Protein AF-A0A7J6SBR3-F1 (afdb_monomer)

Sequence (135 aa):
MSSLPPLPTVKEYKPTSDDLAEADQVISQAAEVPEFWAKKYEKDAVKNWDLFYKRNKTNFFKDRHYLVTEFGEVARSDSFLGSKETGLLVEIGCGVGNAVIPLAEACPNLSILATDCSSVAIGLLDERLKTEETS

Nearest PDB structures (foldseek):
  7ezg-assembly1_A  TM=7.481E-01  e=5.212E-06  Homo sapiens
  9fce-assembly1_A  TM=8.071E-01  e=7.798E-02  Streptomyces sp.
  5koc-assembly1_B  TM=5.001E-01  e=3.614E-02  Thalictrum flavum subsp. glaucum
  4kib-assembly1_A  TM=5.529E-01  e=2.982E-02  Streptomyces hygroscopicus
  5kn4-assembly1_B  TM=4.513E-01  e=3.614E-02  Thalictrum flavum subsp. glaucum

Radius of gyration: 19.78 Å; Cα contacts (8 Å, |Δi|>4): 115; chains: 1; bounding box: 45×39×49 Å

pLDDT: mean 84.33, std 17.03, range [36.69, 98.56]

Secondary structure (DSSP, 8-state):
-PPPPP----------HHHHHHHHHHHHHSPPPPHHHHHHHHHTHHHHHHHHHHHHTTSSSPP-THHHHHHHHHHH-TTTTTSSPPPEEEEES-TT-TTHHHHHHH-TT-EEEEE-S-HHHHHHHHHHHHHHTT-

Foldseek 3Di:
DDDDDPQPPPPPDDDDPVNVVVVVVVVVPDDDDPPVVVVVCVVCVQVVLQVVCVVQPPNPDAQPLCCCVNCVCVQADPPVVPHVAAAEAEAEQCFLPSDPVSSCVSRVSHHYHYDYSHPSRVVSNVVVVVVVVVD

Solvent-accessible surface area (backbone atoms only — not comparable to full-atom values): 8121 Å² total; per-residue (Å²): 134,81,79,77,78,80,73,81,74,82,70,83,82,73,83,48,73,66,56,49,52,51,50,52,53,54,57,73,70,52,81,78,71,55,67,70,56,48,54,46,49,63,74,41,38,54,61,52,47,29,53,46,31,71,72,46,59,78,73,74,66,73,69,43,56,65,51,45,71,78,41,36,60,71,50,62,36,53,71,79,72,76,40,97,60,63,53,78,48,75,39,79,68,35,48,58,30,39,54,58,50,52,40,44,75,74,20,80,64,41,43,75,51,74,39,55,83,23,67,50,22,47,53,52,25,58,52,51,58,58,56,60,76,76,108

Structure (mmCIF, N/CA/C/O backbone):
data_AF-A0A7J6SBR3-F1
#
_entry.id   AF-A0A7J6SBR3-F1
#
loop_
_atom_site.group_PDB
_atom_site.id
_atom_site.type_symbol
_atom_site.label_atom_id
_atom_site.label_alt_id
_atom_site.label_comp_id
_atom_site.label_asym_id
_atom_site.label_entity_id
_atom_site.label_seq_id
_atom_site.pdbx_PDB_ins_code
_atom_site.Cartn_x
_atom_site.Cartn_y
_atom_site.Cartn_z
_atom_site.occupancy
_atom_site.B_iso_or_equiv
_atom_site.auth_seq_id
_atom_site.auth_comp_id
_atom_site.auth_asym_id
_atom_site.auth_atom_id
_atom_site.pdbx_PDB_model_num
ATOM 1 N N . MET A 1 1 ? 29.068 3.684 -27.018 1.00 36.69 1 MET A N 1
ATOM 2 C CA . MET A 1 1 ? 28.463 3.484 -25.686 1.00 36.69 1 MET A CA 1
ATOM 3 C C . MET A 1 1 ? 28.367 4.855 -25.043 1.00 36.69 1 MET A C 1
ATOM 5 O O . MET A 1 1 ? 29.404 5.393 -24.680 1.00 36.69 1 MET A O 1
ATOM 9 N N . SER A 1 2 ? 27.189 5.485 -25.048 1.00 41.78 2 SER A N 1
ATOM 10 C CA . SER A 1 2 ? 27.019 6.765 -24.349 1.00 41.78 2 SER A CA 1
ATOM 11 C C . SER A 1 2 ? 26.812 6.449 -22.870 1.00 41.78 2 SER A C 1
ATOM 13 O O . SER A 1 2 ? 26.051 5.542 -22.538 1.00 41.78 2 SER A O 1
ATOM 15 N N . SER A 1 3 ? 27.546 7.130 -21.993 1.00 48.41 3 SER A N 1
ATOM 16 C CA . SER A 1 3 ? 27.340 7.025 -20.551 1.00 48.41 3 SER A CA 1
ATOM 17 C C . SER A 1 3 ? 25.918 7.464 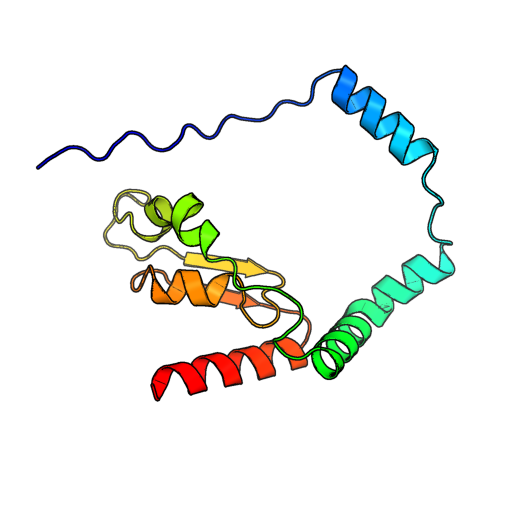-20.221 1.00 48.41 3 SER A C 1
ATOM 19 O O . SER A 1 3 ? 25.457 8.479 -20.752 1.00 48.41 3 SER A O 1
ATOM 21 N N . LEU A 1 4 ? 25.238 6.704 -19.363 1.00 46.06 4 LEU A N 1
ATOM 22 C CA . LEU A 1 4 ? 23.960 7.119 -18.797 1.00 46.06 4 LEU A CA 1
ATOM 23 C C . LEU A 1 4 ? 24.137 8.462 -18.066 1.00 46.06 4 LEU A C 1
ATOM 25 O O . LEU A 1 4 ? 25.221 8.721 -17.525 1.00 46.06 4 LEU A O 1
ATOM 29 N N . PRO A 1 5 ? 23.117 9.335 -18.079 1.00 49.31 5 PRO A N 1
ATOM 30 C CA . PRO A 1 5 ? 23.143 10.541 -17.267 1.00 49.31 5 PRO A CA 1
ATOM 31 C C . PRO A 1 5 ? 23.323 10.166 -15.785 1.00 49.31 5 PRO A C 1
ATOM 33 O O . PRO A 1 5 ? 22.902 9.087 -15.367 1.00 49.31 5 PRO A O 1
ATOM 36 N N . PRO A 1 6 ? 23.982 11.016 -14.981 1.00 55.84 6 PRO A N 1
ATOM 37 C CA . PRO A 1 6 ? 24.075 10.784 -13.547 1.00 55.84 6 PRO A CA 1
ATOM 38 C C . PRO A 1 6 ? 22.664 10.715 -12.955 1.00 55.84 6 PRO A C 1
ATOM 40 O O . PRO A 1 6 ? 21.833 11.569 -13.272 1.00 55.84 6 PRO A O 1
ATOM 43 N N . LEU A 1 7 ? 22.426 9.709 -12.103 1.00 53.72 7 LEU A N 1
ATOM 44 C CA . LEU A 1 7 ? 21.180 9.541 -11.349 1.00 53.72 7 LEU A CA 1
ATOM 45 C C . LEU A 1 7 ? 20.727 10.900 -10.788 1.00 53.72 7 LEU A C 1
ATOM 47 O O . LEU A 1 7 ? 21.586 11.655 -10.300 1.00 53.72 7 LEU A O 1
ATOM 51 N N . PRO A 1 8 ? 19.417 11.225 -10.808 1.00 56.69 8 PRO A N 1
ATOM 52 C CA . PRO A 1 8 ? 18.922 12.392 -10.097 1.00 56.69 8 PRO A CA 1
ATOM 53 C C . PRO A 1 8 ? 19.438 12.300 -8.666 1.00 56.69 8 PRO A C 1
ATOM 55 O O 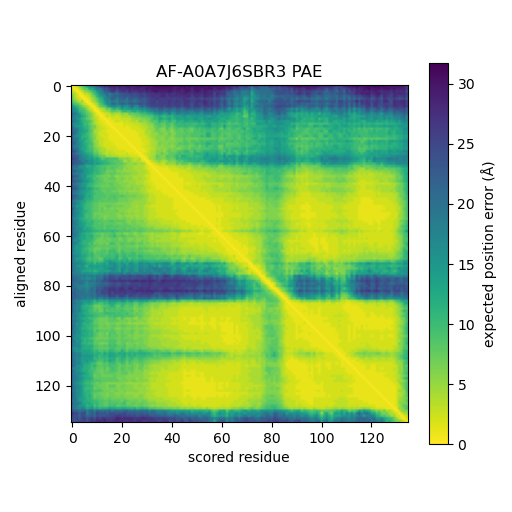. PRO A 1 8 ? 19.237 11.304 -7.970 1.00 56.69 8 PRO A O 1
ATOM 58 N N . THR A 1 9 ? 20.219 13.303 -8.268 1.00 56.56 9 THR A N 1
ATOM 59 C CA . THR A 1 9 ? 20.864 13.316 -6.961 1.00 56.56 9 THR A CA 1
ATOM 60 C C . THR A 1 9 ? 19.747 13.271 -5.936 1.00 56.56 9 THR A C 1
ATOM 62 O O . THR A 1 9 ? 19.023 14.256 -5.799 1.00 56.56 9 THR A O 1
ATOM 65 N N . VAL A 1 10 ? 19.573 12.132 -5.262 1.00 58.50 10 VAL A N 1
ATOM 66 C CA . VAL A 1 10 ? 18.684 12.034 -4.107 1.00 58.50 10 VAL A CA 1
ATOM 67 C C . VAL A 1 10 ? 19.168 13.105 -3.142 1.00 58.50 10 VAL A C 1
ATOM 69 O O . VAL A 1 10 ? 20.235 12.987 -2.537 1.00 58.50 10 VAL A O 1
ATOM 72 N N . LYS A 1 11 ? 18.441 14.220 -3.087 1.00 65.88 11 LYS A N 1
ATOM 73 C CA . LYS A 1 11 ? 18.750 15.297 -2.161 1.00 65.88 11 LYS A CA 1
ATOM 74 C C . LYS A 1 11 ? 18.223 14.826 -0.827 1.00 65.88 11 LYS A C 1
ATOM 76 O O . LYS A 1 11 ? 17.014 14.734 -0.640 1.00 65.88 11 LYS A O 1
ATOM 81 N N . GLU A 1 12 ? 19.142 14.484 0.066 1.00 72.12 12 GLU A N 1
ATOM 82 C CA . GLU A 1 12 ? 18.813 14.249 1.463 1.00 72.12 12 GLU A CA 1
ATOM 83 C C . GLU A 1 12 ? 18.057 15.484 1.974 1.00 72.12 12 GLU A C 1
ATOM 85 O O . GLU A 1 12 ? 18.624 16.576 2.071 1.00 72.12 12 GLU A O 1
ATOM 90 N N . TYR A 1 13 ? 16.756 15.333 2.218 1.00 83.25 13 TYR A N 1
ATOM 91 C CA . TYR A 1 13 ? 15.951 16.402 2.786 1.00 83.25 13 TYR A CA 1
ATOM 92 C C . TYR A 1 13 ? 16.239 16.471 4.280 1.00 83.25 13 TYR A C 1
ATOM 94 O O . TYR A 1 13 ? 15.970 15.519 5.014 1.00 83.25 13 TYR A O 1
ATOM 102 N N . LYS A 1 14 ? 16.798 17.596 4.724 1.00 89.19 14 LYS A N 1
ATOM 103 C CA . LYS A 1 14 ? 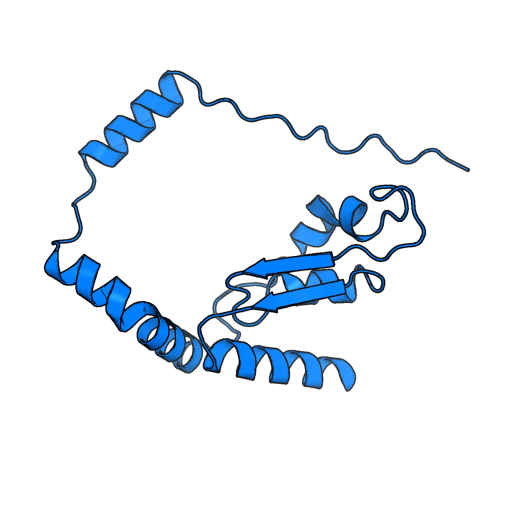17.000 17.889 6.142 1.00 89.19 14 LYS A CA 1
ATOM 104 C C . LYS A 1 14 ? 15.970 18.933 6.548 1.00 89.19 14 LYS A C 1
ATOM 106 O O . LYS A 1 14 ? 16.070 20.051 6.041 1.00 89.19 14 LYS A O 1
ATOM 111 N N . PRO A 1 15 ? 15.004 18.583 7.416 1.00 91.62 15 PRO A N 1
ATOM 112 C CA . PRO A 1 15 ? 14.049 19.550 7.935 1.00 91.62 15 PRO A CA 1
ATOM 113 C C . PRO A 1 15 ? 14.786 20.740 8.552 1.00 91.62 15 PRO A C 1
ATOM 115 O O . PRO A 1 15 ? 15.755 20.568 9.298 1.00 91.62 15 PRO A O 1
ATOM 118 N N . THR A 1 16 ? 14.341 21.942 8.215 1.00 96.12 16 THR A N 1
ATOM 119 C CA . THR A 1 16 ? 14.801 23.192 8.819 1.00 96.12 16 THR A CA 1
ATOM 120 C C . THR A 1 16 ? 14.166 23.395 10.197 1.00 96.12 16 THR A C 1
ATOM 122 O O . THR A 1 16 ? 13.235 22.689 10.582 1.00 96.12 16 THR A O 1
ATOM 125 N N . SER A 1 17 ? 14.652 24.378 10.958 1.00 95.50 17 SER A N 1
ATOM 126 C CA . SER A 1 17 ? 14.006 24.781 12.216 1.00 95.50 17 SER A CA 1
ATOM 127 C C . SER A 1 17 ? 12.558 25.219 12.014 1.00 95.50 17 SER A C 1
ATOM 129 O O . SER A 1 17 ? 11.721 24.962 12.873 1.00 95.50 17 SER A O 1
ATOM 131 N N . ASP A 1 18 ? 12.279 25.859 10.881 1.00 96.38 18 ASP A N 1
ATOM 132 C CA . ASP A 1 18 ? 10.959 26.391 10.566 1.00 96.38 18 ASP A CA 1
ATOM 133 C C . ASP A 1 18 ? 10.000 25.246 10.219 1.00 96.38 18 ASP A C 1
ATOM 135 O O . ASP A 1 18 ? 8.885 25.224 10.734 1.00 96.38 18 ASP A O 1
ATOM 139 N N . ASP A 1 19 ? 10.466 24.233 9.474 1.00 95.44 19 ASP A N 1
ATOM 140 C CA . ASP A 1 19 ? 9.689 23.012 9.201 1.00 95.44 19 ASP A CA 1
ATOM 141 C C . ASP A 1 19 ? 9.310 22.278 10.494 1.00 95.44 19 ASP A C 1
ATOM 143 O O . ASP A 1 19 ? 8.194 21.779 10.637 1.00 95.44 19 ASP A O 1
ATOM 147 N N . LEU A 1 20 ? 10.245 22.202 11.449 1.00 95.56 20 LEU A N 1
ATOM 148 C CA . LEU A 1 20 ? 10.003 21.568 12.746 1.00 95.56 20 LEU A CA 1
ATOM 149 C C . LEU A 1 20 ? 9.006 22.377 13.585 1.00 95.56 20 LEU A C 1
ATOM 151 O O . LEU A 1 20 ? 8.093 21.798 14.167 1.00 95.56 20 LEU A O 1
ATOM 155 N N . ALA A 1 21 ? 9.142 23.706 13.608 1.00 96.25 21 ALA A N 1
ATOM 156 C CA . ALA A 1 21 ? 8.223 24.581 14.328 1.00 96.25 21 ALA A CA 1
ATOM 157 C C . ALA A 1 21 ? 6.799 24.530 13.747 1.00 96.25 21 ALA A C 1
ATOM 159 O O . ALA A 1 21 ? 5.825 24.505 14.502 1.00 96.25 21 ALA A O 1
ATOM 160 N N . GLU A 1 22 ? 6.668 24.478 12.418 1.00 95.56 22 GLU A N 1
ATOM 161 C CA . GLU A 1 22 ? 5.380 24.303 11.744 1.00 95.56 22 GLU A CA 1
ATOM 162 C C . GLU A 1 22 ? 4.767 22.933 12.069 1.00 95.56 22 GLU A C 1
ATOM 164 O O . GLU A 1 22 ? 3.589 22.855 12.431 1.00 95.56 22 GLU A O 1
ATOM 169 N N . ALA A 1 23 ? 5.564 21.860 12.019 1.00 92.81 23 ALA A N 1
ATOM 170 C CA . ALA A 1 23 ? 5.110 20.520 12.381 1.00 92.81 23 ALA A CA 1
ATOM 171 C C . ALA A 1 23 ? 4.605 20.459 13.832 1.00 92.81 23 ALA A C 1
ATOM 173 O O . ALA A 1 23 ? 3.506 19.954 14.074 1.00 92.81 23 ALA A O 1
ATOM 174 N N . ASP A 1 24 ? 5.349 21.029 14.783 1.00 94.69 24 ASP A N 1
ATOM 175 C CA . ASP A 1 24 ? 4.952 21.096 16.193 1.00 94.69 24 ASP A CA 1
ATOM 176 C C . ASP A 1 24 ? 3.654 21.892 16.380 1.00 94.69 24 ASP A C 1
ATOM 178 O O . ASP A 1 24 ? 2.759 21.471 17.121 1.00 94.69 24 ASP A O 1
ATOM 182 N N . GLN A 1 25 ? 3.504 23.017 15.672 1.00 94.94 25 GLN A N 1
ATOM 183 C CA . GLN A 1 25 ? 2.280 23.812 15.713 1.00 94.94 25 GLN A CA 1
ATOM 184 C C . GLN A 1 25 ? 1.074 23.001 15.217 1.00 94.94 25 GLN A C 1
ATOM 186 O O . GLN A 1 25 ? 0.039 22.987 15.887 1.00 94.94 25 GLN A O 1
ATOM 191 N N . VAL A 1 26 ? 1.203 22.294 14.092 1.00 92.81 26 VAL A N 1
ATOM 192 C CA . VAL A 1 26 ? 0.133 21.448 13.537 1.00 92.81 26 VAL A CA 1
ATOM 193 C C . VAL A 1 26 ? -0.217 20.303 14.489 1.00 92.81 26 VAL A C 1
ATOM 195 O O . VAL A 1 26 ? -1.397 20.076 14.760 1.00 92.81 26 VAL A O 1
ATOM 198 N N . ILE A 1 27 ? 0.788 19.616 15.042 1.00 92.06 27 ILE A N 1
ATOM 199 C CA . ILE A 1 27 ? 0.589 18.509 15.989 1.00 92.06 27 ILE A CA 1
ATOM 200 C C . ILE A 1 27 ? -0.128 19.002 17.249 1.00 92.06 27 ILE A C 1
ATOM 202 O O . ILE A 1 27 ? -1.073 18.361 17.698 1.00 92.06 27 ILE A O 1
ATOM 206 N N . SER A 1 28 ? 0.254 20.168 17.781 1.00 90.25 28 SER A N 1
ATOM 207 C CA . SER A 1 28 ? -0.358 20.732 18.994 1.00 90.25 28 SER A CA 1
ATOM 208 C C . SER A 1 28 ? -1.845 21.076 18.843 1.00 90.25 28 SER A C 1
ATOM 210 O O . SER A 1 28 ? -2.572 21.140 19.833 1.00 90.25 28 SER A O 1
ATOM 212 N N . GLN A 1 29 ? -2.304 21.302 17.608 1.00 90.81 29 GLN A N 1
ATOM 213 C CA . GLN A 1 29 ? -3.696 21.625 17.289 1.00 90.81 29 GLN A CA 1
ATOM 214 C C . GLN A 1 29 ? -4.508 20.399 16.857 1.00 90.81 29 GLN A C 1
ATOM 216 O O . GLN A 1 29 ? -5.733 20.487 16.726 1.00 90.81 29 GLN A O 1
ATOM 221 N N . ALA A 1 30 ? -3.852 19.264 16.617 1.00 85.38 30 ALA A N 1
ATOM 222 C CA . ALA A 1 30 ? -4.522 18.051 16.192 1.00 85.38 30 ALA A CA 1
ATOM 223 C C . ALA A 1 30 ? -5.340 17.467 17.350 1.00 85.38 30 ALA A C 1
ATOM 225 O O . ALA A 1 30 ? -4.841 17.243 18.451 1.00 85.38 30 ALA A O 1
ATOM 226 N N . ALA A 1 31 ? -6.618 17.187 17.095 1.00 86.88 31 ALA A N 1
ATOM 227 C CA . ALA A 1 31 ? -7.423 16.427 18.037 1.00 86.88 31 ALA A CA 1
ATOM 228 C C . ALA A 1 31 ? -6.898 14.987 18.096 1.00 86.88 31 ALA A C 1
ATOM 230 O O . ALA A 1 31 ? -6.889 14.283 17.083 1.00 86.88 31 ALA A O 1
ATOM 231 N N . GLU A 1 32 ? -6.489 14.539 19.281 1.00 85.88 32 GLU A N 1
ATOM 232 C CA . GLU A 1 32 ? -6.113 13.144 19.480 1.00 85.88 32 GLU A CA 1
ATOM 233 C C . GLU A 1 32 ? -7.332 12.232 19.306 1.00 85.88 32 GLU A C 1
ATOM 235 O O . GLU A 1 32 ? -8.444 12.522 19.762 1.00 85.88 32 GLU A O 1
ATOM 240 N N . VAL A 1 33 ? -7.121 11.092 18.650 1.00 89.44 33 VAL A N 1
ATOM 241 C CA . VAL A 1 33 ? -8.138 10.044 18.580 1.00 89.44 33 VAL A CA 1
ATOM 242 C C . VAL A 1 33 ? -8.290 9.456 19.986 1.00 89.44 33 VAL A C 1
ATOM 244 O O . VAL A 1 33 ? -7.298 8.971 20.531 1.00 89.44 33 VAL A O 1
ATOM 247 N N . PRO A 1 34 ? -9.501 9.437 20.582 1.00 95.25 34 PRO A N 1
ATOM 248 C CA . PRO A 1 34 ? -9.684 8.863 21.909 1.00 95.25 34 PRO A CA 1
ATOM 249 C C . PRO A 1 34 ? -9.154 7.429 21.972 1.00 95.25 34 PRO A C 1
ATOM 251 O O . PRO A 1 34 ? -9.373 6.649 21.043 1.00 95.25 34 PRO A O 1
ATOM 254 N N . GLU A 1 35 ? -8.517 7.059 23.084 1.00 95.25 35 GLU A N 1
ATOM 255 C CA . GLU A 1 35 ? -7.792 5.785 23.224 1.00 95.25 35 GLU A CA 1
ATOM 256 C C . GLU A 1 35 ? -8.639 4.558 22.843 1.00 95.25 35 GLU A C 1
ATOM 258 O O . GLU A 1 35 ? -8.161 3.622 22.200 1.00 95.25 35 GLU A O 1
ATOM 263 N N . PHE A 1 36 ? -9.931 4.581 23.184 1.00 96.00 36 PHE A N 1
ATOM 264 C CA . PHE A 1 36 ? -10.885 3.550 22.780 1.00 96.00 36 PHE A CA 1
ATOM 265 C C . PHE A 1 36 ? -10.938 3.358 21.256 1.00 96.00 36 PHE A C 1
ATOM 267 O O . PHE A 1 36 ? -10.909 2.225 20.772 1.00 96.00 36 PHE A O 1
ATOM 274 N N . TRP A 1 37 ? -11.019 4.456 20.501 1.00 95.31 37 TRP A N 1
ATOM 275 C CA . TRP A 1 37 ? -11.089 4.429 19.043 1.00 95.31 37 TRP A CA 1
ATOM 276 C C . TRP A 1 37 ? -9.766 4.002 18.427 1.00 95.31 37 TRP A C 1
ATOM 278 O O . TRP A 1 37 ? -9.789 3.166 17.531 1.00 95.31 37 TRP A O 1
ATOM 288 N N . ALA A 1 38 ? -8.635 4.491 18.942 1.00 94.25 38 ALA A N 1
ATOM 289 C CA . ALA A 1 38 ? -7.313 4.065 18.485 1.00 94.25 38 ALA A CA 1
ATOM 290 C C . ALA A 1 38 ? -7.159 2.538 18.597 1.00 94.25 38 ALA A C 1
ATOM 292 O O . ALA A 1 38 ? -6.980 1.853 17.589 1.00 94.25 38 ALA A O 1
ATOM 293 N N . LYS A 1 39 ? -7.406 1.983 19.792 1.00 96.44 39 LYS A N 1
ATOM 294 C CA . LYS A 1 39 ? -7.368 0.531 20.044 1.00 96.44 39 LYS A CA 1
ATOM 295 C C . LYS A 1 39 ? -8.342 -0.246 19.164 1.00 96.44 39 LYS A C 1
ATOM 297 O O . LYS A 1 39 ? -8.031 -1.338 18.689 1.00 96.44 39 LYS A O 1
ATOM 302 N N . LYS A 1 40 ? -9.546 0.293 18.956 1.00 96.19 40 LYS A N 1
ATOM 303 C CA . LYS A 1 40 ? -10.548 -0.335 18.094 1.00 96.19 40 LYS A CA 1
ATOM 304 C C . LYS A 1 40 ? -10.092 -0.366 16.636 1.00 96.19 40 LYS A C 1
ATOM 306 O O . LYS A 1 40 ? -10.248 -1.402 15.997 1.00 96.19 40 LYS A O 1
ATOM 311 N N . TYR A 1 41 ? -9.546 0.730 16.116 1.00 94.31 41 TYR A N 1
ATOM 312 C CA . TYR A 1 41 ? -9.080 0.806 14.734 1.00 94.31 41 TYR A CA 1
ATOM 313 C C . TYR A 1 41 ? -7.862 -0.073 14.483 1.00 94.31 41 TYR A C 1
ATOM 315 O O . TYR A 1 41 ? -7.826 -0.725 13.446 1.00 94.31 41 TYR A O 1
ATOM 323 N N . GLU A 1 42 ? -6.933 -0.164 15.434 1.00 94.88 42 GLU A N 1
ATOM 324 C CA . GLU A 1 42 ? -5.808 -1.102 15.366 1.00 94.88 42 GLU A CA 1
ATOM 325 C C . GLU A 1 42 ? -6.294 -2.555 15.349 1.00 94.88 42 GLU A C 1
ATOM 327 O O . GLU A 1 42 ? -5.935 -3.327 14.460 1.00 94.88 42 GLU A O 1
ATOM 332 N N . LYS A 1 43 ? -7.178 -2.926 16.286 1.00 97.12 43 LYS A N 1
ATOM 333 C CA . LYS A 1 43 ? -7.726 -4.288 16.371 1.00 97.12 43 LYS A CA 1
ATOM 334 C C . LYS A 1 43 ? -8.529 -4.677 15.128 1.00 97.12 43 LYS A C 1
ATOM 336 O O . LYS A 1 43 ? -8.433 -5.811 14.664 1.00 97.12 43 LYS A O 1
ATOM 341 N N . ASP A 1 44 ? -9.337 -3.755 14.611 1.00 97.62 44 ASP A N 1
ATOM 342 C CA . ASP A 1 44 ? -10.221 -3.991 13.469 1.00 97.62 44 ASP A CA 1
ATOM 343 C C . ASP A 1 44 ? -9.558 -3.604 12.124 1.00 97.62 44 ASP A C 1
ATOM 345 O O . ASP A 1 44 ? -10.242 -3.590 11.099 1.00 97.62 44 ASP A O 1
ATOM 349 N N . ALA A 1 45 ? -8.249 -3.304 12.089 1.00 95.81 45 ALA A N 1
ATOM 350 C CA . ALA A 1 45 ? -7.564 -2.734 10.921 1.00 95.81 45 ALA A CA 1
ATOM 351 C C . ALA A 1 45 ? -7.759 -3.571 9.648 1.00 95.81 45 ALA A C 1
ATOM 353 O O . ALA A 1 45 ? -8.239 -3.057 8.638 1.00 95.81 45 ALA A O 1
ATOM 354 N N . VAL A 1 46 ? -7.476 -4.876 9.718 1.00 97.75 46 VAL A N 1
ATOM 355 C CA . VAL A 1 46 ? -7.624 -5.801 8.578 1.00 97.75 46 VAL A CA 1
ATOM 356 C C . VAL A 1 46 ? -9.070 -5.848 8.089 1.00 97.75 46 VAL A C 1
ATOM 358 O O . VAL A 1 46 ? -9.336 -5.739 6.895 1.00 97.75 46 VAL A O 1
ATOM 361 N N . LYS A 1 47 ? -10.033 -5.928 9.015 1.00 98.00 47 LYS A N 1
ATOM 362 C CA . LYS A 1 47 ? -11.463 -5.928 8.683 1.00 98.00 47 LYS A CA 1
ATOM 363 C C . LYS A 1 47 ? -11.874 -4.633 7.979 1.00 98.00 47 LYS A C 1
ATOM 365 O O . LYS A 1 47 ? -12.671 -4.674 7.041 1.00 98.00 47 LYS A O 1
ATOM 370 N N . ASN A 1 48 ? -11.369 -3.490 8.434 1.00 97.75 48 ASN A N 1
ATOM 371 C CA . ASN A 1 48 ? -11.669 -2.196 7.830 1.00 97.75 48 ASN A CA 1
ATOM 372 C C . ASN A 1 48 ? -11.089 -2.099 6.412 1.00 97.75 48 ASN A C 1
ATOM 374 O O . ASN A 1 48 ? -11.793 -1.638 5.512 1.00 97.75 48 ASN A O 1
ATOM 378 N N . TRP A 1 49 ? -9.872 -2.605 6.189 1.00 98.06 49 TRP A N 1
ATOM 379 C CA . TRP A 1 49 ? -9.276 -2.692 4.854 1.00 98.06 49 TRP A CA 1
ATOM 380 C C . TRP A 1 49 ? -10.033 -3.650 3.930 1.00 98.06 49 TRP A C 1
ATOM 382 O O . TRP A 1 49 ? -10.348 -3.284 2.799 1.00 98.06 49 TRP A O 1
ATOM 392 N N . ASP A 1 50 ? -10.455 -4.815 4.422 1.00 98.44 50 ASP A N 1
ATOM 393 C CA . ASP A 1 50 ? -11.303 -5.733 3.655 1.00 98.44 50 ASP A CA 1
ATOM 394 C C . ASP A 1 50 ? -12.627 -5.075 3.233 1.00 98.44 50 ASP A C 1
ATOM 396 O O . ASP A 1 50 ? -13.063 -5.214 2.089 1.00 98.44 50 ASP A O 1
ATOM 400 N N . LEU A 1 51 ? -13.290 -4.349 4.141 1.00 98.38 51 LEU A N 1
ATOM 401 C CA . LEU A 1 51 ? -14.521 -3.613 3.829 1.00 98.38 51 LEU A CA 1
ATOM 402 C C . LEU A 1 51 ? -14.273 -2.497 2.812 1.00 98.38 51 LEU A C 1
ATOM 404 O O . LEU A 1 51 ? -15.087 -2.291 1.908 1.00 98.38 51 LEU A O 1
ATOM 408 N N . PHE A 1 52 ? -13.150 -1.797 2.943 1.00 98.19 52 PHE A N 1
ATOM 409 C CA . PHE A 1 52 ? -12.736 -0.773 2.001 1.00 98.19 52 PHE A CA 1
ATOM 410 C C . PHE A 1 52 ? -12.563 -1.352 0.590 1.00 98.19 52 PHE A C 1
ATOM 412 O O . PHE A 1 52 ? -13.169 -0.834 -0.350 1.00 98.19 52 PHE A O 1
ATOM 419 N N . TYR A 1 53 ? -11.822 -2.448 0.423 1.00 98.38 53 TYR A N 1
ATOM 420 C CA . TYR A 1 53 ? -11.605 -3.041 -0.900 1.00 98.38 53 TYR A CA 1
ATOM 421 C C . TYR A 1 53 ? -12.858 -3.717 -1.463 1.00 98.38 53 TYR A C 1
ATOM 423 O O . TYR A 1 53 ? -13.119 -3.603 -2.658 1.00 98.38 53 TYR A O 1
ATOM 431 N N . LYS A 1 54 ? -13.727 -4.291 -0.619 1.00 98.12 54 LYS A N 1
ATOM 432 C CA . LYS A 1 54 ? -15.057 -4.760 -1.056 1.00 98.12 54 LYS A CA 1
ATOM 433 C C . LYS A 1 54 ? -15.894 -3.630 -1.652 1.00 98.12 54 LYS A C 1
ATOM 435 O O . LYS A 1 54 ? -16.589 -3.838 -2.645 1.00 98.12 54 LYS A O 1
ATOM 440 N N . ARG A 1 55 ? -15.843 -2.439 -1.045 1.00 98.12 55 ARG A N 1
ATOM 441 C CA . ARG A 1 55 ? -16.634 -1.282 -1.482 1.00 98.12 55 ARG A CA 1
ATOM 442 C C . ARG A 1 55 ? -16.060 -0.620 -2.729 1.00 98.12 55 ARG A C 1
ATOM 444 O O . ARG A 1 55 ? -16.813 -0.318 -3.648 1.00 98.12 55 ARG A O 1
ATOM 451 N N . ASN A 1 56 ? -14.758 -0.347 -2.738 1.00 97.75 56 ASN A N 1
ATOM 452 C CA . ASN A 1 56 ? -14.147 0.503 -3.763 1.00 97.75 56 ASN A CA 1
ATOM 453 C C . ASN A 1 56 ? -13.476 -0.292 -4.898 1.00 97.75 56 ASN A C 1
ATOM 455 O O . ASN A 1 56 ? -13.189 0.280 -5.952 1.00 97.75 56 ASN A O 1
ATOM 459 N N . LYS A 1 57 ? -13.270 -1.604 -4.713 1.00 96.94 57 LYS A N 1
ATOM 460 C CA . LYS A 1 57 ? -12.611 -2.500 -5.670 1.00 96.94 57 LYS A CA 1
ATOM 461 C C . LYS A 1 57 ? -11.258 -1.929 -6.116 1.00 96.94 57 LYS A C 1
ATOM 463 O O . LYS A 1 57 ? -10.448 -1.551 -5.276 1.00 96.94 57 LYS A O 1
ATOM 468 N N . THR A 1 58 ? -11.040 -1.824 -7.423 1.00 95.50 58 THR A N 1
ATOM 469 C CA . THR A 1 58 ? -9.807 -1.339 -8.05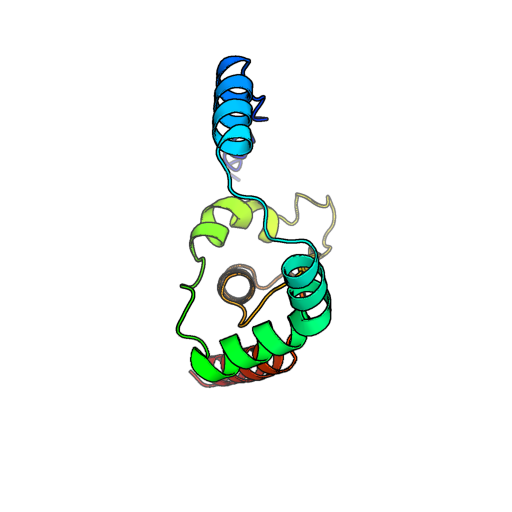4 1.00 95.50 58 THR A CA 1
ATOM 470 C C . THR A 1 58 ? -9.841 0.149 -8.419 1.00 95.50 58 THR A C 1
ATOM 472 O O . THR A 1 58 ? -8.892 0.661 -8.997 1.00 95.50 58 THR A O 1
ATOM 475 N N . ASN A 1 59 ? -10.917 0.868 -8.074 1.00 93.19 59 ASN A N 1
ATOM 476 C CA . ASN A 1 59 ? -11.203 2.197 -8.633 1.00 93.19 59 ASN A CA 1
ATOM 477 C C . ASN A 1 59 ? -10.824 3.370 -7.716 1.00 93.19 59 ASN A C 1
ATOM 479 O O . ASN A 1 59 ? -11.080 4.522 -8.063 1.00 93.19 59 ASN A O 1
ATOM 483 N N . PHE A 1 60 ? -10.291 3.102 -6.520 1.00 96.81 60 PHE A N 1
ATOM 484 C CA . PHE A 1 60 ? -10.030 4.160 -5.541 1.00 96.81 60 PHE A CA 1
ATOM 485 C C . PHE A 1 60 ? -8.719 4.902 -5.806 1.00 96.81 60 PHE A C 1
ATOM 487 O O . PHE A 1 60 ? -8.697 6.130 -5.865 1.00 96.81 60 PHE A O 1
ATOM 494 N N . PHE A 1 61 ? -7.621 4.158 -5.941 1.00 95.81 61 PHE A N 1
ATOM 495 C CA . PHE A 1 61 ? -6.305 4.719 -6.219 1.00 95.81 61 PHE A CA 1
ATOM 496 C C . PHE A 1 61 ? -6.012 4.645 -7.715 1.00 95.81 61 PHE A C 1
ATOM 498 O O . PHE A 1 61 ? -6.438 3.719 -8.400 1.00 95.81 61 PHE A O 1
ATOM 505 N N . LYS A 1 62 ? -5.272 5.636 -8.217 1.00 95.31 62 LYS A N 1
ATOM 506 C CA . LYS A 1 62 ? -4.744 5.621 -9.582 1.00 95.31 62 LYS A CA 1
ATOM 507 C C . LYS A 1 62 ? -3.454 4.816 -9.631 1.00 95.31 62 LYS A C 1
ATOM 509 O O . LYS A 1 62 ? -2.678 4.837 -8.674 1.00 95.31 62 LYS A O 1
ATOM 514 N N . ASP A 1 63 ? -3.197 4.203 -10.776 1.00 95.88 63 ASP A N 1
ATOM 515 C CA . ASP A 1 63 ? -1.923 3.549 -11.043 1.00 95.88 63 ASP A CA 1
ATOM 516 C C . ASP A 1 63 ? -0.773 4.564 -11.063 1.00 95.88 63 ASP A C 1
ATOM 518 O O . ASP A 1 63 ? -0.821 5.601 -11.738 1.00 95.88 63 ASP A O 1
ATOM 522 N N . ARG A 1 64 ? 0.276 4.265 -10.297 1.00 94.12 64 ARG A N 1
ATOM 523 C CA . ARG A 1 64 ? 1.400 5.155 -9.994 1.00 94.12 64 ARG A CA 1
ATOM 524 C C . ARG A 1 64 ? 2.493 5.052 -11.054 1.00 94.12 64 ARG A C 1
ATOM 526 O O . ARG A 1 64 ? 3.655 4.826 -10.741 1.00 94.12 64 ARG A O 1
ATOM 533 N N . HIS A 1 65 ? 2.127 5.281 -12.311 1.00 90.69 65 HIS A N 1
ATOM 534 C CA . HIS A 1 65 ? 3.046 5.214 -13.454 1.00 90.69 65 HIS A CA 1
ATOM 535 C C . HIS A 1 65 ? 4.287 6.110 -13.301 1.00 90.69 65 HIS A C 1
ATOM 537 O O . HIS A 1 65 ? 5.348 5.784 -13.821 1.00 90.69 65 HIS A O 1
ATOM 543 N N . TYR A 1 66 ? 4.191 7.209 -12.542 1.00 88.94 66 TYR A N 1
ATOM 544 C CA . TYR A 1 66 ? 5.336 8.081 -12.261 1.00 88.94 66 TYR A CA 1
ATOM 545 C C . TYR A 1 66 ? 6.481 7.361 -11.527 1.00 88.94 66 TYR A C 1
ATOM 547 O O . TYR A 1 66 ? 7.630 7.772 -11.660 1.00 88.94 66 TYR A O 1
ATOM 555 N N . LEU A 1 67 ? 6.207 6.265 -10.805 1.00 87.44 67 LEU A N 1
ATOM 556 C CA . LEU A 1 67 ? 7.247 5.463 -10.152 1.00 87.44 67 LEU A CA 1
ATOM 557 C C . LEU A 1 67 ? 8.208 4.835 -11.163 1.00 87.44 67 LEU A C 1
ATOM 559 O O . LEU A 1 67 ? 9.376 4.639 -10.848 1.00 87.44 67 LEU A O 1
ATOM 563 N N . VAL A 1 68 ? 7.755 4.580 -12.391 1.00 84.19 68 VAL A N 1
ATOM 564 C CA . VAL A 1 68 ? 8.627 4.122 -13.478 1.00 84.19 68 VAL A CA 1
ATOM 565 C C . VAL A 1 68 ? 9.627 5.210 -13.873 1.00 84.19 68 VAL A C 1
ATOM 567 O O . VAL A 1 68 ? 10.746 4.895 -14.259 1.00 84.19 68 VAL A O 1
ATOM 570 N N . THR A 1 69 ? 9.260 6.485 -13.776 1.00 81.69 69 THR A N 1
ATOM 571 C CA . THR A 1 69 ? 10.184 7.593 -14.050 1.00 81.69 69 THR A CA 1
ATOM 572 C C . THR A 1 69 ? 11.174 7.774 -12.902 1.00 81.69 69 THR A C 1
ATOM 574 O O . THR A 1 69 ? 12.369 7.884 -13.146 1.00 81.69 69 THR A O 1
ATOM 577 N N . GLU A 1 70 ? 10.688 7.757 -11.659 1.00 80.56 70 GLU A N 1
ATOM 578 C CA . GLU A 1 70 ? 11.512 8.002 -10.464 1.00 80.56 70 GLU A CA 1
ATOM 579 C C . GLU A 1 70 ? 12.465 6.839 -10.149 1.00 80.56 70 GLU A C 1
ATOM 581 O O . GLU A 1 70 ? 13.619 7.045 -9.782 1.00 80.56 70 GLU A O 1
ATOM 586 N N . PHE A 1 71 ? 11.990 5.602 -10.306 1.00 75.44 71 PHE A N 1
ATOM 587 C CA . PHE A 1 71 ? 12.708 4.395 -9.891 1.00 75.44 71 PHE A CA 1
ATOM 588 C C . PHE A 1 71 ? 13.045 3.464 -11.052 1.00 75.44 71 PHE A C 1
ATOM 590 O O . PHE A 1 71 ? 13.700 2.446 -10.844 1.00 75.44 71 PHE A O 1
ATOM 597 N N . GLY A 1 72 ? 12.634 3.782 -12.281 1.00 66.44 72 GLY A N 1
ATOM 598 C CA . GLY A 1 72 ? 12.836 2.890 -13.418 1.00 66.44 72 GLY A CA 1
ATOM 599 C C . GLY A 1 72 ? 14.293 2.687 -13.799 1.00 66.44 72 GLY A C 1
ATOM 600 O O . GLY A 1 72 ? 14.605 1.673 -14.408 1.00 66.44 72 GLY A O 1
ATOM 601 N N . GLU A 1 73 ? 15.194 3.604 -13.449 1.00 68.25 73 GLU A N 1
ATOM 602 C CA . GLU A 1 73 ? 16.631 3.353 -13.593 1.00 68.25 73 GLU A CA 1
ATOM 603 C C . GLU A 1 73 ? 17.102 2.319 -12.568 1.00 68.25 73 GLU A C 1
ATOM 605 O O . GLU A 1 73 ? 17.769 1.365 -12.945 1.00 68.25 73 GLU A O 1
ATOM 610 N N . VAL A 1 74 ? 16.677 2.422 -11.305 1.00 66.50 74 VAL A N 1
ATOM 611 C CA . VAL A 1 74 ? 16.986 1.433 -10.254 1.00 66.50 74 VAL A CA 1
ATOM 612 C C . VAL A 1 74 ? 16.408 0.060 -10.606 1.00 66.50 74 VAL A C 1
ATOM 614 O O . VAL A 1 74 ? 17.089 -0.950 -10.464 1.00 66.50 74 VAL A O 1
ATOM 617 N N . ALA A 1 75 ? 15.181 0.024 -11.126 1.00 62.62 75 ALA A N 1
ATOM 618 C CA . ALA A 1 75 ? 14.480 -1.204 -11.485 1.00 62.62 75 ALA A CA 1
ATOM 619 C C . ALA A 1 75 ? 14.995 -1.875 -12.775 1.00 62.62 75 ALA A C 1
ATOM 621 O O . ALA A 1 75 ? 14.778 -3.070 -12.962 1.00 62.62 75 ALA A O 1
ATOM 622 N N . ARG A 1 76 ? 15.672 -1.132 -13.666 1.00 64.75 76 ARG A N 1
ATOM 623 C CA . ARG A 1 76 ? 16.252 -1.652 -14.926 1.00 64.75 76 ARG A CA 1
ATOM 624 C C . ARG A 1 76 ? 17.767 -1.834 -14.886 1.00 64.75 76 ARG A C 1
ATOM 626 O O . ARG A 1 76 ? 18.345 -2.365 -15.829 1.00 64.75 76 ARG A O 1
ATOM 633 N N . SER A 1 77 ? 18.419 -1.332 -13.847 1.00 58.94 77 SER A N 1
ATOM 634 C CA . SER A 1 77 ? 19.870 -1.284 -13.756 1.00 58.94 77 SER A CA 1
ATOM 635 C C . SER A 1 77 ? 20.428 -2.612 -13.246 1.00 58.94 77 SER A C 1
ATOM 637 O O . SER A 1 77 ? 20.542 -2.822 -12.039 1.00 58.94 77 SER A O 1
ATOM 639 N N . ASP A 1 78 ? 20.918 -3.439 -14.175 1.00 54.66 78 ASP A N 1
ATOM 640 C CA . ASP A 1 78 ? 21.877 -4.528 -13.892 1.00 54.66 78 ASP A CA 1
ATOM 641 C C . ASP A 1 78 ? 23.108 -4.008 -13.104 1.00 54.66 78 ASP A C 1
ATOM 643 O O . ASP A 1 78 ? 23.823 -4.734 -12.417 1.00 54.66 78 ASP A O 1
ATOM 647 N N . SER A 1 79 ? 23.367 -2.702 -13.200 1.00 49.00 79 SER A N 1
ATOM 648 C CA . SER A 1 79 ? 24.501 -1.988 -12.618 1.00 49.00 79 SER A CA 1
ATOM 649 C C . SER A 1 79 ? 24.331 -1.553 -11.155 1.00 49.00 79 SER A C 1
ATOM 651 O O . SER A 1 79 ? 25.334 -1.195 -10.543 1.00 49.00 79 SER A O 1
ATOM 653 N N . PHE A 1 80 ? 23.127 -1.581 -10.563 1.00 51.12 80 PHE A N 1
ATOM 654 C CA . PHE A 1 80 ? 22.943 -1.163 -9.158 1.00 51.12 80 PHE A CA 1
ATOM 655 C C . PHE A 1 80 ? 23.390 -2.259 -8.178 1.00 51.12 80 PHE A C 1
ATOM 657 O O . PHE A 1 80 ? 23.861 -1.960 -7.085 1.00 51.12 80 PHE A O 1
ATOM 664 N N . LEU A 1 81 ? 23.302 -3.524 -8.598 1.00 50.06 81 LEU A N 1
ATOM 665 C CA . LEU A 1 81 ? 23.697 -4.697 -7.810 1.00 50.06 81 LEU A CA 1
ATOM 666 C C . LEU A 1 81 ? 25.098 -5.224 -8.158 1.00 50.06 81 LEU A C 1
ATOM 668 O O . LEU A 1 81 ? 25.609 -6.109 -7.478 1.00 50.06 81 LEU A O 1
ATOM 672 N N . GLY A 1 82 ? 25.747 -4.683 -9.197 1.00 47.31 82 GLY A N 1
ATOM 673 C CA . GLY A 1 82 ? 27.081 -5.123 -9.624 1.00 47.31 82 GLY A CA 1
ATOM 674 C C . GLY A 1 82 ? 27.139 -6.578 -10.119 1.00 47.31 82 GLY A C 1
ATOM 675 O O . GLY A 1 82 ? 28.229 -7.135 -10.252 1.00 47.31 82 GLY A O 1
ATOM 676 N N . SER A 1 83 ? 25.993 -7.201 -10.395 1.00 51.59 83 SER A N 1
ATOM 677 C CA . SER A 1 83 ? 25.862 -8.602 -10.795 1.00 51.59 83 SER A CA 1
ATOM 678 C C . SER A 1 83 ? 24.704 -8.768 -11.787 1.00 51.59 83 SER A C 1
ATOM 680 O O . SER A 1 83 ? 23.817 -7.927 -11.871 1.00 51.59 83 SER A O 1
ATOM 682 N N . LYS A 1 84 ? 24.687 -9.878 -12.538 1.00 55.81 84 LYS A N 1
ATOM 683 C CA . LYS A 1 84 ? 23.565 -10.285 -13.414 1.00 55.81 84 LYS A CA 1
ATOM 684 C C . LYS A 1 84 ? 22.283 -10.660 -12.637 1.00 55.81 84 LYS A C 1
ATOM 686 O O . LYS A 1 84 ? 21.431 -11.361 -13.178 1.00 55.81 84 LYS A O 1
ATOM 691 N N . GLU A 1 85 ? 22.183 -10.308 -11.358 1.00 57.53 85 GLU A N 1
ATOM 692 C CA . GLU A 1 85 ? 21.059 -10.691 -10.511 1.00 57.53 85 GLU A CA 1
ATOM 693 C C . GLU A 1 85 ? 19.903 -9.707 -10.680 1.00 57.53 85 GLU A C 1
ATOM 695 O O . GLU A 1 85 ? 20.070 -8.490 -10.652 1.00 57.53 85 GLU A O 1
ATOM 700 N N . THR A 1 86 ? 18.709 -10.262 -10.855 1.00 66.75 86 THR A N 1
ATOM 701 C CA . THR A 1 86 ? 17.450 -9.521 -10.890 1.00 66.75 86 THR A CA 1
ATOM 702 C C . THR A 1 86 ? 17.185 -8.904 -9.518 1.00 66.75 86 THR A C 1
ATOM 704 O O . THR A 1 86 ? 17.123 -9.632 -8.525 1.00 66.75 86 THR A O 1
ATOM 707 N N . GLY A 1 87 ? 17.008 -7.584 -9.443 1.00 74.31 87 GLY A N 1
ATOM 708 C CA . GLY A 1 87 ? 16.634 -6.920 -8.192 1.00 74.31 87 GLY A CA 1
ATOM 709 C C . GLY A 1 87 ? 15.295 -7.427 -7.645 1.00 74.31 87 GLY A C 1
ATOM 710 O O . GLY A 1 87 ? 14.406 -7.799 -8.412 1.00 74.31 87 GLY A O 1
ATOM 711 N N . LEU A 1 88 ? 15.155 -7.437 -6.315 1.00 83.56 88 LEU A N 1
ATOM 712 C CA . LEU A 1 88 ? 13.904 -7.754 -5.622 1.00 83.56 88 LEU A CA 1
ATOM 713 C C . LEU A 1 88 ? 13.293 -6.478 -5.034 1.00 83.56 88 LEU A C 1
ATOM 715 O O . LEU A 1 88 ? 13.860 -5.879 -4.120 1.00 83.56 88 LEU A O 1
ATOM 719 N N . LEU A 1 89 ? 12.116 -6.095 -5.522 1.00 86.62 89 LEU A N 1
ATOM 720 C CA . LEU A 1 89 ? 11.267 -5.080 -4.905 1.00 86.62 89 LEU A CA 1
ATOM 721 C C . LEU A 1 89 ? 10.313 -5.753 -3.912 1.00 86.62 89 LEU A C 1
ATOM 723 O O . LEU A 1 89 ? 9.614 -6.697 -4.271 1.00 86.62 89 LEU A O 1
ATOM 727 N N . VAL A 1 90 ? 10.247 -5.244 -2.682 1.00 93.25 90 VAL A N 1
ATOM 728 C CA . VAL A 1 90 ? 9.265 -5.685 -1.682 1.00 93.25 90 VAL A CA 1
ATOM 729 C C . VAL A 1 90 ? 8.280 -4.553 -1.416 1.00 93.25 90 VAL A C 1
ATOM 731 O O . VAL A 1 90 ? 8.668 -3.511 -0.892 1.00 93.25 90 VAL A O 1
ATOM 734 N N . GLU A 1 91 ? 7.010 -4.759 -1.756 1.00 94.69 91 GLU A N 1
ATOM 735 C CA . GLU A 1 91 ? 5.929 -3.814 -1.469 1.00 94.69 91 GLU A CA 1
ATOM 736 C C . GLU A 1 91 ? 5.073 -4.316 -0.298 1.00 94.69 91 GLU A C 1
ATOM 738 O O . GLU A 1 91 ? 4.474 -5.394 -0.351 1.00 94.69 91 GLU A O 1
ATOM 743 N N . ILE A 1 92 ? 5.019 -3.521 0.774 1.00 97.25 92 ILE A N 1
ATOM 744 C CA . ILE A 1 92 ? 4.210 -3.788 1.968 1.00 97.25 92 ILE A CA 1
ATOM 745 C C . ILE A 1 92 ? 2.977 -2.887 1.926 1.00 97.25 92 ILE A C 1
ATOM 747 O O . ILE A 1 92 ? 3.104 -1.666 1.872 1.00 97.25 92 ILE A O 1
ATOM 751 N N . GLY A 1 93 ? 1.790 -3.488 1.984 1.00 97.38 93 GLY A N 1
ATOM 752 C CA . GLY A 1 93 ? 0.527 -2.784 1.768 1.00 97.38 93 GLY A CA 1
ATOM 753 C C . GLY A 1 93 ? 0.282 -2.497 0.287 1.00 97.38 93 GLY A C 1
ATOM 754 O O . GLY A 1 93 ? -0.037 -1.365 -0.075 1.00 97.38 93 GLY A O 1
ATOM 755 N N . CYS A 1 94 ? 0.473 -3.505 -0.571 1.00 97.69 94 CYS A N 1
ATOM 756 C CA . CYS A 1 94 ? 0.370 -3.342 -2.023 1.00 97.69 94 CYS A CA 1
ATOM 757 C C . CYS A 1 94 ? -1.058 -3.075 -2.523 1.00 97.69 94 CYS A C 1
ATOM 759 O O . CYS A 1 94 ? -1.258 -2.667 -3.673 1.00 97.69 94 CYS A O 1
ATOM 761 N N . GLY A 1 95 ? -2.067 -3.299 -1.678 1.00 98.12 95 GLY A N 1
ATOM 762 C CA . GLY A 1 95 ? -3.466 -3.152 -2.028 1.00 98.12 95 GLY A CA 1
ATOM 763 C C . GLY A 1 95 ? -3.836 -3.979 -3.254 1.00 98.12 95 GLY A C 1
ATOM 764 O O . GLY A 1 95 ? -3.621 -5.184 -3.308 1.00 98.12 95 GLY 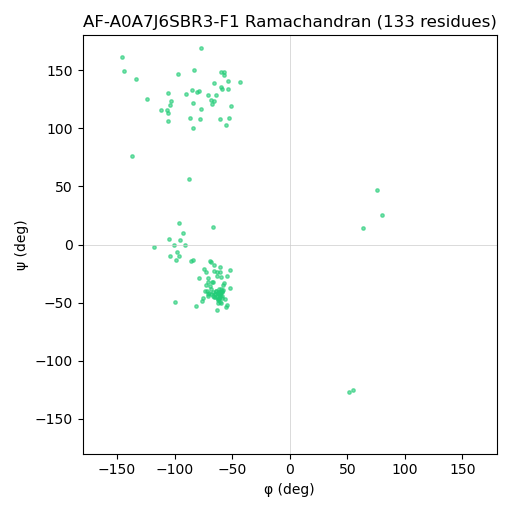A O 1
ATOM 765 N N . VAL A 1 96 ? -4.396 -3.299 -4.253 1.00 97.88 96 VAL A N 1
ATOM 766 C CA . VAL A 1 96 ? -4.767 -3.884 -5.555 1.00 97.88 96 VAL A CA 1
ATOM 767 C C . VAL A 1 96 ? -3.687 -3.673 -6.622 1.00 97.88 96 VAL A C 1
ATOM 769 O O . VAL A 1 96 ? -3.976 -3.728 -7.815 1.00 97.88 96 VAL A O 1
ATOM 772 N N . GLY A 1 97 ? -2.460 -3.360 -6.205 1.00 97.00 97 GLY A N 1
ATOM 773 C CA . GLY A 1 97 ? -1.266 -3.319 -7.044 1.00 97.00 97 GLY A CA 1
ATOM 774 C C . GLY A 1 97 ? -1.067 -2.073 -7.902 1.00 97.00 97 GLY A C 1
ATOM 775 O O . GLY A 1 97 ? -0.370 -2.132 -8.909 1.00 97.00 97 GLY A O 1
ATOM 776 N N . ASN A 1 98 ? -1.632 -0.926 -7.513 1.00 96.81 98 ASN A N 1
ATOM 777 C CA . ASN A 1 98 ? -1.491 0.322 -8.275 1.00 96.81 98 ASN A CA 1
ATOM 778 C C . ASN A 1 98 ? -0.037 0.813 -8.437 1.00 96.81 98 ASN A C 1
ATOM 780 O O . ASN A 1 98 ? 0.216 1.660 -9.290 1.00 96.81 98 ASN A O 1
ATOM 784 N N . ALA A 1 99 ? 0.903 0.352 -7.609 1.00 93.69 99 ALA A N 1
ATOM 785 C CA . ALA A 1 99 ? 2.329 0.642 -7.758 1.00 93.69 99 ALA A CA 1
ATOM 786 C C . ALA A 1 99 ? 3.086 -0.514 -8.433 1.00 93.69 99 ALA A C 1
ATOM 788 O O . ALA A 1 99 ? 3.785 -0.270 -9.417 1.00 93.69 99 ALA A O 1
ATOM 789 N N . VAL A 1 100 ? 2.908 -1.756 -7.957 1.00 92.81 100 VAL A N 1
ATOM 790 C CA . VAL A 1 100 ? 3.605 -2.928 -8.518 1.00 92.81 100 VAL A CA 1
ATOM 791 C C . VAL A 1 100 ? 3.283 -3.214 -9.981 1.00 92.81 100 VAL A C 1
ATOM 793 O O . VAL A 1 100 ? 4.204 -3.586 -10.697 1.00 92.81 100 VAL A O 1
ATOM 796 N N . ILE A 1 101 ? 2.035 -3.046 -10.441 1.00 93.88 101 ILE A N 1
ATOM 797 C CA . ILE A 1 101 ? 1.651 -3.418 -11.816 1.00 93.88 101 ILE A CA 1
ATOM 798 C C . ILE A 1 101 ? 2.424 -2.571 -12.844 1.00 93.88 101 ILE A C 1
ATOM 800 O O . ILE A 1 101 ? 3.196 -3.155 -13.604 1.00 93.88 101 ILE A O 1
ATOM 804 N N . PRO A 1 102 ? 2.376 -1.219 -12.807 1.00 91.75 102 PRO A N 1
ATOM 805 C CA . PRO A 1 102 ? 3.164 -0.405 -13.737 1.00 91.75 102 PRO A CA 1
ATOM 806 C C . PRO A 1 102 ? 4.675 -0.674 -13.679 1.00 91.75 102 PRO A C 1
ATOM 808 O O . PRO A 1 102 ? 5.375 -0.558 -14.685 1.00 91.75 102 PRO A O 1
ATOM 811 N N . LEU A 1 103 ? 5.206 -1.006 -12.496 1.00 88.56 103 LEU A N 1
ATOM 812 C CA . LEU A 1 103 ? 6.623 -1.339 -12.337 1.00 88.56 103 LEU A CA 1
ATOM 813 C C . LEU A 1 103 ? 6.965 -2.692 -12.971 1.00 88.56 103 LEU A C 1
ATOM 815 O O . LEU A 1 103 ? 7.989 -2.779 -13.648 1.00 88.56 103 LEU A O 1
ATOM 819 N N . ALA A 1 104 ? 6.117 -3.708 -12.792 1.00 88.12 104 ALA A N 1
ATOM 820 C CA . ALA A 1 104 ? 6.278 -5.030 -13.390 1.00 88.12 104 ALA A CA 1
ATOM 821 C C . ALA A 1 104 ? 6.254 -4.958 -14.923 1.00 88.12 104 ALA A C 1
ATOM 823 O O . ALA A 1 104 ? 7.150 -5.486 -15.580 1.00 88.12 104 ALA A O 1
ATOM 824 N N . GLU A 1 105 ? 5.281 -4.236 -15.489 1.00 87.75 105 GLU A N 1
ATOM 825 C CA . GLU A 1 105 ? 5.149 -4.040 -16.938 1.00 87.75 105 GLU A CA 1
ATOM 826 C C . GLU A 1 105 ? 6.378 -3.341 -17.534 1.00 87.75 105 GLU A C 1
ATOM 828 O O . GLU A 1 105 ? 6.886 -3.712 -18.594 1.00 87.75 105 GLU A O 1
ATOM 833 N N . ALA A 1 106 ? 6.880 -2.313 -16.848 1.00 84.88 106 ALA A N 1
ATOM 834 C CA . ALA A 1 106 ? 7.946 -1.472 -17.369 1.00 84.88 106 ALA A CA 1
ATOM 835 C C . ALA A 1 106 ? 9.362 -2.017 -17.100 1.00 84.88 106 ALA A C 1
ATOM 837 O O . ALA A 1 106 ? 10.329 -1.503 -17.686 1.00 84.88 106 ALA A O 1
ATOM 838 N N . CYS A 1 107 ? 9.492 -2.999 -16.199 1.00 82.88 107 CYS A N 1
ATOM 839 C CA . CYS A 1 107 ? 10.755 -3.573 -15.728 1.00 82.88 107 CYS A CA 1
ATOM 840 C C . CYS A 1 107 ? 10.650 -5.112 -15.651 1.00 82.88 107 CYS A C 1
ATOM 842 O O . CYS A 1 107 ? 10.579 -5.668 -14.557 1.00 82.88 107 CYS A O 1
ATOM 844 N N . PRO A 1 108 ? 10.698 -5.830 -16.789 1.00 79.38 108 PRO A N 1
ATOM 845 C CA . PRO A 1 108 ? 10.424 -7.274 -16.841 1.00 79.38 108 PRO A CA 1
ATOM 846 C C . PRO A 1 108 ?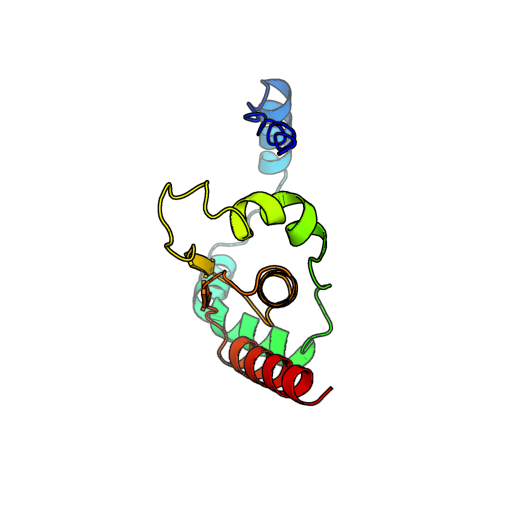 11.447 -8.147 -16.096 1.00 79.38 108 PRO A C 1
ATOM 848 O O . PRO A 1 108 ? 11.171 -9.304 -15.795 1.00 79.38 108 PRO A O 1
ATOM 851 N N . ASN A 1 109 ? 12.629 -7.604 -15.791 1.00 77.69 109 ASN A N 1
ATOM 852 C CA . ASN A 1 109 ? 13.668 -8.293 -15.023 1.00 77.69 109 ASN A CA 1
ATOM 853 C C . ASN A 1 109 ? 13.552 -8.043 -13.508 1.00 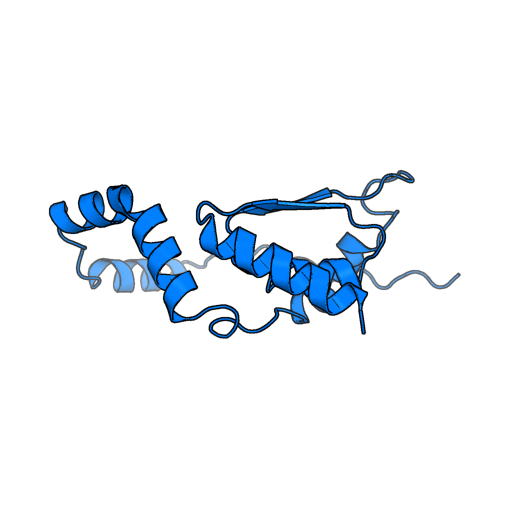77.69 109 ASN A C 1
ATOM 855 O O . ASN A 1 109 ? 14.383 -8.535 -12.747 1.00 77.69 109 ASN A O 1
ATOM 859 N N . LEU A 1 110 ? 12.572 -7.257 -13.054 1.00 80.31 110 LEU A N 1
ATOM 860 C CA . LEU A 1 110 ? 12.370 -6.973 -11.639 1.00 80.31 110 LEU A CA 1
ATOM 861 C C . LEU A 1 110 ? 11.551 -8.098 -11.000 1.00 80.31 110 LEU A C 1
ATOM 863 O O . LEU A 1 110 ? 10.411 -8.348 -11.383 1.00 80.31 110 LEU A O 1
ATOM 867 N N . SER A 1 111 ? 12.111 -8.748 -9.981 1.00 86.31 111 SER A N 1
ATOM 868 C CA . SER A 1 111 ? 11.321 -9.624 -9.116 1.00 86.31 111 SER A CA 1
ATOM 869 C C . SER A 1 111 ? 10.547 -8.767 -8.121 1.00 86.31 111 SER A C 1
ATOM 871 O O . SER A 1 111 ? 11.127 -7.888 -7.485 1.00 86.31 111 SER A O 1
ATOM 873 N N . ILE A 1 112 ? 9.246 -9.014 -7.962 1.00 89.75 112 ILE A N 1
ATOM 874 C CA . ILE A 1 112 ? 8.397 -8.243 -7.047 1.00 89.75 112 ILE A CA 1
ATOM 875 C C . ILE A 1 112 ? 7.724 -9.182 -6.047 1.00 89.75 112 ILE A C 1
ATOM 877 O O . ILE A 1 112 ? 7.023 -10.117 -6.427 1.00 89.75 112 ILE A O 1
ATOM 881 N N . LEU A 1 113 ? 7.907 -8.897 -4.759 1.00 95.00 113 LEU A N 1
ATOM 882 C CA . LEU A 1 113 ? 7.145 -9.482 -3.663 1.00 95.00 113 LEU A CA 1
ATOM 883 C C . LEU A 1 113 ? 6.166 -8.430 -3.138 1.00 95.00 113 LEU A C 1
ATOM 885 O O . LEU A 1 113 ? 6.561 -7.488 -2.455 1.00 95.00 113 LEU A O 1
ATOM 889 N N . ALA A 1 114 ? 4.886 -8.602 -3.450 1.00 96.38 114 ALA A N 1
ATOM 890 C CA . ALA A 1 114 ? 3.822 -7.705 -3.022 1.00 96.38 114 ALA A CA 1
ATOM 891 C C . ALA A 1 114 ? 3.008 -8.362 -1.902 1.00 96.38 114 ALA A C 1
ATOM 893 O O . ALA A 1 114 ? 2.595 -9.515 -2.025 1.00 96.38 114 ALA A O 1
ATOM 894 N N . THR A 1 115 ? 2.780 -7.644 -0.806 1.00 98.00 115 THR A N 1
ATOM 895 C CA . THR A 1 115 ? 2.041 -8.163 0.351 1.00 98.00 115 THR A CA 1
ATOM 896 C C . THR A 1 115 ? 1.008 -7.159 0.835 1.00 98.00 115 THR A C 1
ATOM 898 O O . THR A 1 115 ? 1.260 -5.957 0.858 1.00 98.00 115 THR A O 1
ATOM 901 N N . ASP A 1 116 ? -0.149 -7.650 1.268 1.00 98.44 116 ASP A N 1
ATOM 902 C CA . ASP A 1 116 ? -1.172 -6.852 1.934 1.00 98.44 116 ASP A CA 1
ATOM 903 C C . ASP A 1 116 ? -1.844 -7.696 3.021 1.00 98.44 116 ASP A C 1
ATOM 905 O O . ASP A 1 116 ? -1.939 -8.920 2.917 1.00 98.44 116 ASP A O 1
ATOM 909 N N . CYS A 1 117 ? -2.303 -7.042 4.085 1.00 97.56 117 CYS A N 1
ATOM 910 C CA . CYS A 1 117 ? -3.054 -7.702 5.147 1.00 97.56 117 CYS A CA 1
ATOM 911 C C . CYS A 1 117 ? -4.480 -8.076 4.709 1.00 97.56 117 CYS A C 1
ATOM 913 O O . CYS A 1 117 ? -5.084 -8.985 5.281 1.00 97.56 117 CYS A O 1
ATOM 915 N N . SER A 1 118 ? -5.020 -7.380 3.704 1.00 98.25 118 SER A N 1
ATOM 916 C CA . SER A 1 118 ? -6.357 -7.601 3.177 1.00 98.25 118 SER A CA 1
ATOM 917 C C . SER A 1 118 ? -6.345 -8.691 2.112 1.00 98.25 118 SER A C 1
ATOM 919 O O . SER A 1 118 ? -5.930 -8.482 0.973 1.00 98.25 118 SER A O 1
ATOM 921 N N . SER A 1 119 ? -6.905 -9.848 2.459 1.00 98.12 119 SER A N 1
ATOM 922 C CA . SER A 1 119 ? -7.124 -10.937 1.496 1.00 98.12 119 SER A CA 1
ATOM 923 C C . SER A 1 119 ? -8.027 -10.525 0.324 1.00 98.12 119 SER A C 1
ATOM 925 O O . SER A 1 119 ? -7.882 -11.042 -0.781 1.00 98.12 119 SER A O 1
ATOM 927 N N . VAL A 1 120 ? -8.930 -9.560 0.540 1.00 98.56 120 VAL A N 1
ATOM 928 C CA . VAL A 1 120 ? -9.771 -8.987 -0.521 1.00 98.56 120 VAL A CA 1
ATOM 929 C C . VAL A 1 120 ? -8.920 -8.217 -1.528 1.00 98.56 120 VAL A C 1
ATOM 931 O O . VAL A 1 120 ? -9.137 -8.354 -2.729 1.00 98.56 120 VAL A O 1
ATOM 934 N N . ALA A 1 121 ? -7.970 -7.409 -1.051 1.00 98.50 121 ALA A N 1
ATOM 935 C CA . ALA A 1 121 ? -7.081 -6.642 -1.916 1.00 98.50 121 ALA A CA 1
ATOM 936 C C . ALA A 1 121 ? -6.221 -7.565 -2.785 1.00 98.50 121 ALA A C 1
ATOM 938 O O . ALA A 1 121 ? -6.188 -7.391 -4.000 1.00 98.50 121 ALA A O 1
ATOM 939 N N . ILE A 1 122 ? -5.629 -8.599 -2.172 1.00 98.38 122 ILE A N 1
ATOM 940 C CA . ILE A 1 122 ? -4.844 -9.618 -2.882 1.00 98.38 122 ILE A CA 1
ATOM 941 C C . ILE A 1 122 ? -5.698 -10.363 -3.913 1.00 98.38 122 ILE A C 1
ATOM 943 O O . ILE A 1 122 ? -5.269 -10.521 -5.048 1.00 98.38 122 ILE A O 1
ATOM 947 N N . GLY A 1 123 ? -6.936 -10.742 -3.576 1.00 98.31 123 GLY A N 1
ATOM 948 C CA . GLY A 1 123 ? -7.835 -11.380 -4.543 1.00 98.31 123 GLY A CA 1
ATOM 949 C C . GLY A 1 123 ? -8.138 -10.497 -5.761 1.00 98.31 123 GLY A C 1
ATOM 950 O O . GLY A 1 123 ? -8.122 -10.974 -6.891 1.00 98.31 123 GLY A O 1
ATOM 951 N N . LEU A 1 124 ? -8.357 -9.197 -5.549 1.00 98.12 124 LEU A N 1
ATOM 952 C CA . LEU A 1 124 ? -8.555 -8.236 -6.640 1.00 98.12 124 LEU A CA 1
ATOM 953 C C . LEU A 1 124 ? -7.272 -8.003 -7.454 1.00 98.12 124 LEU A C 1
ATOM 955 O O . LEU A 1 124 ? -7.352 -7.810 -8.664 1.00 98.12 124 LEU A O 1
ATOM 959 N N . LEU A 1 125 ? -6.100 -8.010 -6.812 1.00 97.50 125 LEU A N 1
ATOM 960 C CA . LEU A 1 125 ? -4.808 -7.950 -7.497 1.00 97.50 125 LEU A CA 1
ATOM 961 C C . LEU A 1 125 ? -4.616 -9.172 -8.406 1.00 97.50 125 LEU A C 1
ATOM 963 O O . LEU A 1 125 ? -4.320 -9.004 -9.586 1.00 97.50 125 LEU A O 1
ATOM 967 N N . ASP A 1 126 ? -4.870 -10.380 -7.900 1.00 96.56 126 ASP A N 1
ATOM 968 C CA . ASP A 1 126 ? -4.800 -11.615 -8.691 1.00 96.56 126 ASP A CA 1
ATOM 969 C C . ASP A 1 126 ? -5.737 -11.571 -9.911 1.00 96.56 126 ASP A C 1
ATOM 971 O O . ASP A 1 126 ? -5.389 -12.056 -10.987 1.00 96.56 126 ASP A O 1
ATOM 975 N N . GLU A 1 127 ? -6.941 -11.008 -9.762 1.00 96.12 127 GLU A N 1
ATOM 976 C CA . GLU A 1 127 ? -7.880 -10.807 -10.875 1.00 96.12 127 GLU A CA 1
ATOM 977 C C . GLU A 1 127 ? -7.348 -9.812 -11.917 1.00 96.12 127 GLU A C 1
ATOM 979 O O . GLU A 1 127 ? -7.463 -10.067 -13.121 1.00 96.12 127 GLU A O 1
ATOM 984 N N . ARG A 1 128 ? -6.741 -8.700 -11.479 1.00 94.50 128 ARG A N 1
ATOM 985 C CA . ARG A 1 128 ? -6.130 -7.713 -12.386 1.00 94.50 128 ARG A CA 1
ATOM 986 C C . ARG A 1 128 ? -5.018 -8.337 -13.222 1.00 94.50 128 ARG A C 1
ATOM 988 O O . ARG A 1 128 ? -5.073 -8.235 -14.443 1.00 94.50 128 ARG A O 1
ATOM 995 N N . LEU A 1 129 ? -4.091 -9.047 -12.577 1.00 91.88 129 LEU A N 1
ATOM 996 C CA . LEU A 1 129 ? -2.954 -9.682 -13.251 1.00 91.88 129 LEU A CA 1
ATOM 997 C C . LEU A 1 129 ? -3.408 -10.693 -14.317 1.00 91.88 129 LEU A C 1
ATOM 999 O O . LEU A 1 129 ? -2.858 -10.729 -15.411 1.00 91.88 129 LEU A O 1
ATOM 1003 N N . LYS A 1 130 ? -4.476 -11.458 -14.052 1.00 90.69 130 LYS A N 1
ATOM 1004 C CA . LYS A 1 130 ? -5.045 -12.401 -15.036 1.00 90.69 130 LYS A CA 1
ATOM 1005 C C . LYS A 1 130 ? -5.688 -11.719 -16.241 1.00 90.69 130 LYS A C 1
ATOM 1007 O O . LYS A 1 130 ? -5.720 -12.298 -17.320 1.00 90.69 130 LYS A O 1
ATOM 1012 N N . THR A 1 131 ? -6.261 -10.531 -16.055 1.00 78.56 131 THR A N 1
ATOM 1013 C CA . THR A 1 131 ? -6.960 -9.814 -17.134 1.00 78.56 131 THR A CA 1
ATOM 1014 C C . THR A 1 131 ? -5.959 -9.248 -18.147 1.00 78.56 131 THR A C 1
ATOM 1016 O O . THR A 1 131 ? -6.220 -9.251 -19.353 1.00 78.56 131 THR A O 1
ATOM 1019 N N . GLU A 1 132 ? -4.789 -8.827 -17.665 1.00 62.41 132 GLU A N 1
ATOM 1020 C CA . GLU A 1 132 ? -3.697 -8.287 -18.481 1.00 62.41 132 GLU A CA 1
ATOM 1021 C C . GLU A 1 132 ? -3.000 -9.365 -19.333 1.00 62.41 132 GLU A C 1
ATOM 1023 O O . GLU A 1 132 ? -2.595 -9.076 -20.453 1.00 62.41 132 GLU A O 1
ATOM 1028 N N . GLU A 1 133 ? -2.969 -10.633 -18.901 1.00 58.19 133 GLU A N 1
ATOM 1029 C CA . GLU A 1 133 ? -2.407 -11.744 -19.699 1.00 58.19 133 GLU A CA 1
ATOM 1030 C C . GLU A 1 133 ? -3.225 -12.099 -20.961 1.00 58.19 133 GLU A C 1
ATOM 1032 O O . GLU A 1 133 ? -2.737 -12.809 -21.841 1.00 58.19 133 GLU A O 1
ATOM 1037 N N . THR A 1 134 ? -4.472 -11.628 -21.063 1.00 45.84 134 THR A N 1
ATOM 1038 C CA . THR A 1 134 ? -5.395 -11.949 -22.172 1.00 45.84 134 THR A CA 1
ATOM 1039 C C . THR A 1 134 ? -5.602 -10.828 -23.197 1.00 45.84 134 THR A C 1
ATOM 1041 O O . THR A 1 134 ? -6.436 -10.995 -24.092 1.00 45.84 134 THR A O 1
ATOM 1044 N N . SER A 1 135 ? -4.879 -9.707 -23.083 1.00 42.75 135 SER A N 1
ATOM 1045 C CA . SER A 1 135 ? -5.045 -8.518 -23.943 1.00 42.75 135 SER A CA 1
ATOM 1046 C C . SER A 1 135 ? -3.887 -8.285 -24.911 1.00 42.75 135 SER 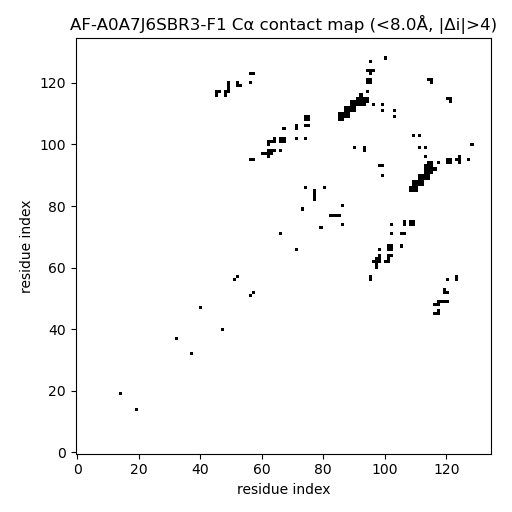A C 1
ATOM 1048 O O . SER A 1 135 ? -2.741 -8.652 -24.579 1.00 42.75 135 SER A O 1
#

Organism: Perkinsus olseni (NCBI:txid32597)

Mean predicted aligned error: 8.92 Å

InterPro domains:
  IPR026113 tRNA N(3)-methylcytidine methyltransferase METTL2/6/8-like [PTHR22809] (18-131)
  IPR029063 S-adenosyl-L-methionine-dependent methyltransferase superfamily [G3DSA:3.40.50.150] (17-135)
  IPR029063 S-adenosyl-L-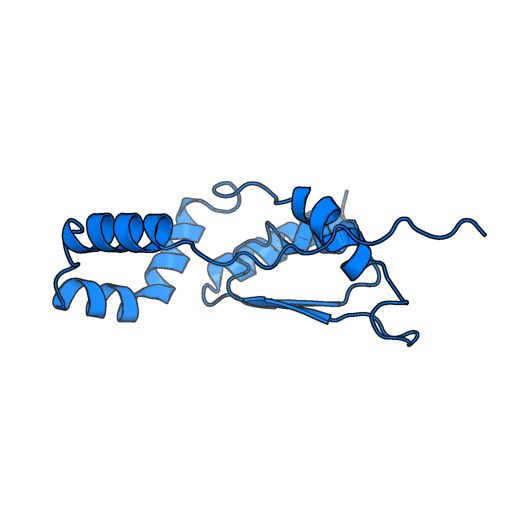methionine-dependent methyltransferase superfamily [SSF53335] (40-133)